Protein AF-A0A5M7PDV9-F1 (afdb_monomer_lite)

pLDDT: mean 73.32, std 13.49, range [37.22, 92.0]

Secondary structure (DSSP, 8-state):
--HHHHHHHHHHHHHHHHS--HHHHHHHHHHHHH-HHHHHHHHHHHHHHHHHHHHHIIIIIHHHHHH-HHHHHHHHHHHHHHHHHHHHHHHT--------SS--SSPPPHHHHHHHHHH-HHHHHHHHHHHHHHSPPGGGG-

Foldseek 3Di:
DPVVLVVVLVVLVVCLVPPDDDLVVLLVVLCVQPNDVQSVQLVVLLVVLLVVLLVCVLVCVVVVCVVDVVVLVVLVVVQVVVRVVVVCCVVPPDPDPPPPPDRPPGGDGSNVSSVCNNSHSSSNVSSSCSCVSNPDDDPRVD

Sequence (142 aa):
MELSLFLSMLGFLWVAAITPGPNNMLLTASGANFGFLRTIPLMIGIMIGMQVMLLMVAFGVGGLILLYPSLHLVLKIAGSLYLLWLAWKIATSSYEKLETDQAPDAPMPFWQGGLLQLINPKAWLMALGAVASFSLAGDAYR

Radius of gyration: 17.83 Å; chains: 1; bounding box: 53×30×45 Å

Structure (mmCIF, N/CA/C/O backbone):
data_AF-A0A5M7PDV9-F1
#
_entry.id   AF-A0A5M7PDV9-F1
#
loop_
_atom_site.group_PDB
_atom_site.id
_atom_site.type_symbol
_atom_site.label_atom_id
_atom_site.label_alt_id
_atom_site.label_comp_id
_atom_site.label_asym_id
_atom_site.label_entity_id
_atom_site.label_seq_id
_atom_site.pdbx_PDB_ins_code
_atom_site.Cartn_x
_atom_site.Cartn_y
_atom_site.Cartn_z
_atom_site.occupancy
_atom_site.B_iso_or_equiv
_atom_site.auth_seq_id
_atom_site.auth_comp_id
_atom_site.auth_asym_id
_atom_site.auth_atom_id
_atom_site.pdbx_PDB_model_num
ATOM 1 N N . MET A 1 1 ? 21.981 13.809 -4.042 1.00 59.72 1 MET A N 1
ATOM 2 C CA . MET A 1 1 ? 20.583 13.818 -4.515 1.00 59.72 1 MET A CA 1
ATOM 3 C C . MET A 1 1 ? 20.168 15.271 -4.639 1.00 59.72 1 MET A C 1
ATOM 5 O O . MET A 1 1 ? 20.184 15.961 -3.628 1.00 59.72 1 MET A O 1
ATOM 9 N N . GLU A 1 2 ? 19.910 15.749 -5.856 1.00 83.75 2 GLU A N 1
ATOM 10 C CA . GLU A 1 2 ? 19.396 17.106 -6.096 1.00 83.75 2 GLU A CA 1
ATOM 11 C C . GLU A 1 2 ? 18.129 17.324 -5.249 1.00 83.75 2 GLU A C 1
ATOM 13 O O . GLU A 1 2 ? 17.239 16.469 -5.241 1.00 83.75 2 GLU A O 1
ATOM 18 N N . LEU A 1 3 ? 18.037 18.432 -4.506 1.00 85.75 3 LEU A N 1
ATOM 19 C CA . LEU A 1 3 ? 16.905 18.730 -3.609 1.00 85.75 3 LEU A CA 1
ATOM 20 C C . LEU A 1 3 ? 15.550 18.656 -4.341 1.00 85.75 3 LEU A C 1
ATOM 22 O O . LEU A 1 3 ? 14.545 18.231 -3.772 1.00 85.75 3 LEU A O 1
ATOM 26 N N . SER A 1 4 ? 15.541 19.008 -5.626 1.00 84.88 4 SER A N 1
ATOM 27 C CA . SER A 1 4 ? 14.389 18.907 -6.524 1.00 84.88 4 SER A CA 1
ATOM 28 C C . SER A 1 4 ? 13.866 17.474 -6.681 1.00 84.88 4 SER A C 1
ATOM 30 O O . SER A 1 4 ? 12.651 17.263 -6.689 1.00 84.88 4 SER A O 1
ATOM 32 N N . LEU A 1 5 ? 14.754 16.480 -6.753 1.00 84.12 5 LEU A N 1
ATOM 33 C CA . LEU A 1 5 ? 14.389 15.071 -6.900 1.00 84.12 5 LEU A CA 1
ATOM 34 C C . LEU A 1 5 ? 13.784 14.525 -5.604 1.00 84.12 5 LEU A C 1
ATOM 36 O O . LEU A 1 5 ? 12.765 13.837 -5.638 1.00 84.12 5 LEU A O 1
ATOM 40 N N . PHE A 1 6 ? 14.350 14.916 -4.459 1.00 85.69 6 PHE A N 1
ATOM 41 C CA . PHE A 1 6 ? 13.794 14.580 -3.149 1.00 85.69 6 PHE A CA 1
ATOM 42 C C . PHE A 1 6 ? 12.384 15.155 -2.959 1.00 85.69 6 PHE A C 1
ATOM 44 O O . PHE A 1 6 ? 11.470 14.424 -2.580 1.00 85.69 6 PHE A O 1
ATOM 51 N N . LEU A 1 7 ? 12.183 16.440 -3.270 1.00 90.94 7 LEU A N 1
ATOM 52 C CA . LEU A 1 7 ? 10.875 17.094 -3.153 1.00 90.94 7 LEU A CA 1
ATOM 53 C C . LEU A 1 7 ? 9.836 16.494 -4.112 1.00 90.94 7 LEU A C 1
ATOM 55 O O . LEU A 1 7 ? 8.687 16.294 -3.721 1.00 90.94 7 LEU A O 1
ATOM 59 N N . SER A 1 8 ? 10.238 16.156 -5.340 1.00 88.38 8 SER A N 1
ATOM 60 C CA . SER A 1 8 ? 9.355 15.515 -6.325 1.00 88.38 8 SER A CA 1
ATOM 61 C C . SER A 1 8 ? 8.921 14.118 -5.872 1.00 88.38 8 SER A C 1
ATOM 63 O O . SER A 1 8 ? 7.741 13.775 -5.954 1.00 88.38 8 SER A O 1
ATOM 65 N N . MET A 1 9 ? 9.856 13.333 -5.330 1.00 88.44 9 MET A N 1
ATOM 66 C CA . MET A 1 9 ? 9.567 12.017 -4.759 1.00 88.44 9 MET A CA 1
ATOM 67 C C . MET A 1 9 ? 8.646 12.126 -3.543 1.00 88.44 9 MET A C 1
ATOM 69 O O . MET A 1 9 ? 7.676 11.377 -3.439 1.00 88.44 9 MET A O 1
ATOM 73 N N . LEU A 1 10 ? 8.904 13.083 -2.647 1.00 90.88 10 LEU A N 1
ATOM 74 C CA . LEU A 1 10 ? 8.054 13.336 -1.487 1.00 90.88 10 LEU A CA 1
ATOM 75 C C . LEU A 1 10 ? 6.622 13.672 -1.920 1.00 90.88 10 LEU A C 1
ATOM 77 O O . LEU A 1 10 ? 5.681 13.070 -1.411 1.00 90.88 10 LEU A O 1
ATOM 81 N N . GLY A 1 11 ? 6.454 14.577 -2.889 1.00 92.00 11 GLY A N 1
ATOM 82 C CA . GLY A 1 11 ? 5.143 14.950 -3.425 1.00 92.00 11 GLY A CA 1
ATOM 83 C C . GLY A 1 11 ? 4.397 13.762 -4.036 1.00 92.00 11 GLY A C 1
ATOM 84 O O . GLY A 1 11 ? 3.225 13.545 -3.724 1.00 92.00 11 GLY A O 1
ATOM 85 N N . PHE A 1 12 ? 5.088 12.946 -4.837 1.00 88.69 12 PHE A N 1
ATOM 86 C CA . PHE A 1 12 ? 4.526 11.715 -5.392 1.00 88.69 12 PHE A CA 1
ATOM 87 C C . PHE A 1 12 ? 4.042 10.765 -4.289 1.00 88.69 12 PHE A C 1
ATOM 89 O O . PHE A 1 12 ? 2.884 10.343 -4.299 1.00 88.69 12 PHE A O 1
ATOM 96 N N . LEU A 1 13 ? 4.904 10.461 -3.313 1.00 88.38 13 LEU A N 1
ATOM 97 C CA . LEU A 1 13 ? 4.574 9.561 -2.208 1.00 88.38 13 LEU A CA 1
ATOM 98 C C . LEU A 1 13 ? 3.404 10.092 -1.375 1.00 88.38 13 LEU A C 1
ATOM 100 O O . LEU A 1 13 ? 2.548 9.313 -0.966 1.00 88.38 13 LEU A O 1
ATOM 104 N N . TRP A 1 14 ? 3.336 11.406 -1.163 1.00 89.75 14 TRP A N 1
ATOM 105 C CA . TRP A 1 14 ? 2.290 12.048 -0.372 1.00 89.75 14 TRP A CA 1
ATOM 106 C C . TRP A 1 14 ? 0.911 11.918 -1.025 1.00 89.75 14 TRP A C 1
ATOM 108 O O . TRP A 1 14 ? -0.035 11.435 -0.399 1.00 89.75 14 TRP A O 1
ATOM 118 N N . VAL A 1 15 ? 0.808 12.259 -2.314 1.00 87.88 15 VAL A N 1
ATOM 119 C CA . VAL A 1 15 ? -0.430 12.089 -3.094 1.00 87.88 15 VAL A CA 1
ATOM 120 C C . VAL A 1 15 ? -0.846 10.620 -3.117 1.00 87.88 15 VAL A C 1
ATOM 122 O O . VAL A 1 15 ? -2.011 10.281 -2.885 1.00 87.88 15 VAL A O 1
ATOM 125 N N . ALA A 1 16 ? 0.114 9.728 -3.348 1.00 83.38 16 ALA A N 1
ATOM 126 C CA . ALA A 1 16 ? -0.150 8.306 -3.458 1.00 83.38 16 ALA A CA 1
ATOM 127 C C . ALA A 1 16 ? -0.615 7.684 -2.121 1.00 83.38 16 ALA A C 1
ATOM 129 O O . ALA A 1 16 ? -1.524 6.844 -2.113 1.00 83.38 16 ALA A O 1
ATOM 130 N N . ALA A 1 17 ? -0.059 8.149 -0.997 1.00 82.88 17 ALA A N 1
ATOM 131 C CA . ALA A 1 17 ? -0.439 7.739 0.353 1.00 82.88 17 ALA A CA 1
ATOM 132 C C . ALA A 1 17 ? -1.841 8.227 0.751 1.00 82.88 17 ALA A C 1
ATOM 134 O O . ALA A 1 17 ? -2.630 7.445 1.281 1.00 82.88 17 ALA A O 1
ATOM 135 N N . ILE A 1 18 ? -2.178 9.489 0.466 1.00 82.94 18 ILE A N 1
ATOM 136 C CA . ILE A 1 18 ? -3.460 10.093 0.875 1.00 82.94 18 ILE A CA 1
ATOM 137 C C . ILE A 1 18 ? -4.633 9.607 0.034 1.00 82.94 18 ILE A C 1
ATOM 139 O O . ILE A 1 18 ? -5.759 9.531 0.527 1.00 82.94 18 ILE A O 1
ATOM 143 N N . THR A 1 19 ? -4.388 9.249 -1.228 1.00 79.56 19 THR A N 1
ATOM 144 C CA . THR A 1 19 ? -5.443 8.760 -2.118 1.00 79.56 19 THR A CA 1
ATOM 145 C C . THR A 1 19 ? -6.206 7.612 -1.433 1.00 79.56 19 THR A C 1
ATOM 147 O O . THR A 1 19 ? -5.572 6.693 -0.909 1.00 79.56 19 THR A O 1
ATOM 150 N N . PRO A 1 20 ? -7.546 7.591 -1.427 1.00 74.19 20 PRO A N 1
ATOM 151 C CA . PRO A 1 20 ? -8.299 6.499 -0.816 1.00 74.19 20 PRO A CA 1
ATOM 152 C C . PRO A 1 20 ? -7.985 5.152 -1.491 1.00 74.19 20 PRO A C 1
ATOM 154 O O . PRO A 1 20 ? -7.569 5.083 -2.650 1.00 74.19 20 PRO A O 1
ATOM 157 N N . GLY A 1 21 ? -8.095 4.057 -0.743 1.00 76.44 21 GLY A N 1
ATOM 158 C CA . GLY A 1 21 ? -7.824 2.710 -1.246 1.00 76.44 21 GLY A CA 1
ATOM 159 C C . GLY A 1 21 ? -8.035 1.637 -0.177 1.00 76.44 21 GLY A C 1
ATOM 160 O O . GLY A 1 21 ? -8.242 1.987 0.987 1.00 76.44 21 GLY A O 1
ATOM 161 N N . PRO A 1 22 ? -7.939 0.344 -0.540 1.00 76.44 22 PRO A N 1
ATOM 162 C CA . PRO A 1 22 ? -8.263 -0.768 0.358 1.00 76.44 22 PRO A CA 1
ATOM 163 C C . PRO A 1 22 ? -7.478 -0.738 1.667 1.00 76.44 22 PRO A C 1
ATOM 165 O O . PRO A 1 22 ? -8.053 -0.916 2.733 1.00 76.44 22 PRO A O 1
ATOM 168 N N . ASN A 1 23 ? -6.179 -0.437 1.595 1.00 84.69 23 ASN A N 1
ATOM 169 C CA . ASN A 1 23 ? -5.305 -0.409 2.769 1.00 84.69 23 ASN A CA 1
ATOM 170 C C . ASN A 1 23 ? -5.633 0.758 3.705 1.00 84.69 23 ASN A C 1
ATOM 172 O O . ASN A 1 23 ? -5.650 0.574 4.917 1.00 84.69 23 ASN A O 1
ATOM 176 N N . ASN A 1 24 ? -5.974 1.927 3.154 1.00 85.12 24 ASN A N 1
ATOM 177 C CA . ASN A 1 24 ? -6.388 3.082 3.952 1.00 85.12 24 ASN A CA 1
ATOM 178 C C . ASN A 1 24 ? -7.736 2.812 4.633 1.00 85.12 24 ASN A C 1
ATOM 180 O O . ASN A 1 24 ? -7.859 3.027 5.831 1.00 85.12 24 ASN A O 1
ATOM 184 N N . MET A 1 25 ? -8.710 2.251 3.906 1.00 82.00 25 MET A N 1
ATOM 185 C CA . MET A 1 25 ? -10.013 1.864 4.466 1.00 82.00 25 MET A CA 1
ATOM 186 C C . MET A 1 25 ? -9.876 0.806 5.565 1.00 82.00 25 MET A C 1
ATOM 188 O O . MET A 1 25 ? -10.517 0.917 6.607 1.00 82.00 25 MET A O 1
ATOM 192 N N . LEU A 1 26 ? -9.014 -0.193 5.360 1.00 81.19 26 LEU A N 1
ATOM 193 C CA . LEU A 1 26 ? -8.766 -1.241 6.343 1.00 81.19 26 LEU A CA 1
ATOM 194 C C . LEU A 1 26 ? -8.091 -0.694 7.607 1.00 81.19 26 LEU A C 1
ATOM 196 O O . LEU A 1 26 ? -8.493 -1.050 8.711 1.00 81.19 26 LEU A O 1
ATOM 200 N N . LEU A 1 27 ? -7.100 0.192 7.466 1.00 83.75 27 LEU A N 1
ATOM 201 C CA . LEU A 1 27 ? -6.460 0.855 8.603 1.00 83.75 27 LEU A CA 1
ATOM 202 C C . LEU A 1 27 ? -7.442 1.759 9.356 1.00 83.75 27 LEU A C 1
ATOM 204 O O . LEU A 1 27 ? -7.435 1.759 10.584 1.00 83.75 27 LEU A O 1
ATOM 208 N N . THR A 1 28 ? -8.323 2.475 8.651 1.00 81.50 28 THR A N 1
ATOM 209 C CA . THR A 1 28 ? -9.392 3.269 9.274 1.00 81.50 28 THR A CA 1
ATOM 210 C C . THR A 1 28 ? -10.369 2.379 10.040 1.00 81.50 28 THR A C 1
ATOM 212 O O . THR A 1 28 ? -10.664 2.664 11.198 1.00 81.50 28 THR A O 1
ATOM 215 N N . ALA A 1 29 ? -10.824 1.274 9.443 1.00 77.19 29 ALA A N 1
ATOM 216 C CA . ALA A 1 29 ? -11.724 0.330 10.099 1.00 77.19 29 ALA A CA 1
ATOM 217 C C . ALA A 1 29 ? -11.061 -0.340 11.314 1.00 77.19 29 ALA A C 1
ATOM 219 O O . ALA A 1 29 ? -11.658 -0.401 12.385 1.00 77.19 29 ALA A O 1
ATOM 220 N N . SER A 1 30 ? -9.813 -0.793 11.183 1.00 77.69 30 SER A N 1
ATOM 221 C CA . SER A 1 30 ? -9.052 -1.384 12.288 1.00 77.69 30 SER A CA 1
ATOM 222 C C . SER A 1 30 ? -8.809 -0.371 13.410 1.00 77.69 30 SER A C 1
ATOM 224 O O . SER A 1 30 ? -8.992 -0.691 14.582 1.00 77.69 30 SER A O 1
ATOM 226 N N . GLY A 1 31 ? -8.460 0.871 13.066 1.00 82.44 31 GLY A N 1
ATOM 227 C CA . GLY A 1 31 ? -8.252 1.947 14.032 1.00 82.44 31 GLY A CA 1
ATOM 228 C C . GLY A 1 31 ? -9.526 2.317 14.789 1.00 82.44 31 GLY A C 1
ATOM 229 O O . GLY A 1 31 ? -9.469 2.510 16.000 1.00 82.44 31 GLY A O 1
ATOM 230 N N . ALA A 1 32 ? -10.670 2.354 14.101 1.00 78.12 32 ALA A N 1
ATOM 231 C CA . ALA A 1 32 ? -11.968 2.646 14.705 1.00 78.12 32 ALA A CA 1
ATOM 232 C C . ALA A 1 32 ? -12.472 1.515 15.620 1.00 78.12 32 ALA A C 1
ATOM 234 O O . ALA A 1 32 ? -13.049 1.801 16.664 1.00 78.12 32 ALA A O 1
ATOM 235 N N . ASN A 1 33 ? -12.238 0.247 15.256 1.00 74.75 33 ASN A N 1
ATOM 236 C CA . ASN A 1 33 ? -12.736 -0.910 16.012 1.00 74.75 33 ASN A CA 1
ATOM 237 C C . ASN A 1 33 ? -11.794 -1.373 17.137 1.00 74.75 33 ASN A C 1
ATOM 239 O O . ASN A 1 33 ? -12.256 -1.824 18.180 1.00 74.75 33 ASN A O 1
ATOM 243 N N . PHE A 1 34 ? -10.474 -1.275 16.945 1.00 78.38 34 PHE A N 1
ATOM 244 C CA . PHE A 1 34 ? -9.475 -1.851 17.859 1.00 78.38 34 PHE A CA 1
ATOM 245 C C . PHE A 1 34 ? -8.511 -0.820 18.460 1.00 78.38 34 PHE A C 1
ATOM 247 O O . PHE A 1 34 ? -7.722 -1.160 19.345 1.00 78.38 34 PHE A O 1
ATOM 254 N N . GLY A 1 35 ? -8.554 0.432 18.001 1.00 83.38 35 GLY A N 1
ATOM 255 C CA . GLY A 1 35 ? -7.628 1.485 18.403 1.00 83.38 35 GLY A CA 1
ATOM 256 C C . GLY A 1 35 ? -6.301 1.468 17.635 1.00 83.38 35 GLY A C 1
ATOM 257 O O . GLY A 1 35 ? -5.955 0.533 16.906 1.00 83.38 35 GLY A O 1
ATOM 258 N N . PHE A 1 36 ? -5.526 2.540 17.814 1.00 84.69 36 PHE A N 1
ATOM 259 C CA . PHE A 1 36 ? -4.281 2.765 17.076 1.00 84.69 36 PHE A CA 1
ATOM 260 C C . PHE A 1 36 ? -3.223 1.685 17.346 1.00 84.69 36 PHE A C 1
ATOM 262 O O . PHE A 1 36 ? -2.702 1.085 16.409 1.00 84.69 36 PHE A O 1
ATOM 269 N N . LEU A 1 37 ? -2.956 1.374 18.622 1.00 86.94 37 LEU A N 1
ATOM 270 C CA . LEU A 1 37 ? -1.898 0.432 19.015 1.00 86.94 37 LEU A CA 1
ATOM 271 C C . LEU A 1 37 ? -2.126 -0.979 18.458 1.00 86.94 37 LEU A C 1
ATOM 273 O O . LEU A 1 37 ? -1.189 -1.623 17.992 1.00 86.94 37 LEU A O 1
ATOM 277 N N . ARG A 1 38 ? -3.379 -1.444 18.444 1.00 81.69 38 ARG A N 1
ATOM 278 C CA . ARG A 1 38 ? -3.751 -2.763 17.907 1.00 81.69 38 ARG A CA 1
ATOM 279 C C . ARG A 1 38 ? -3.741 -2.818 16.377 1.00 81.69 38 ARG A C 1
ATOM 281 O O . ARG A 1 38 ? -3.721 -3.905 15.814 1.00 81.69 38 ARG A O 1
ATOM 288 N N . THR A 1 39 ? -3.694 -1.664 15.714 1.00 85.75 39 THR A N 1
ATOM 289 C CA . THR A 1 39 ? -3.604 -1.539 14.251 1.00 85.75 39 THR A CA 1
ATOM 290 C C . THR A 1 39 ? -2.149 -1.510 13.755 1.00 85.75 39 THR A C 1
ATOM 292 O O . THR A 1 39 ? -1.895 -1.739 12.572 1.00 85.75 39 THR A O 1
ATOM 295 N N . ILE A 1 40 ? -1.167 -1.296 14.641 1.00 89.31 40 ILE A N 1
ATOM 296 C CA . ILE A 1 40 ? 0.264 -1.261 14.286 1.00 89.31 40 ILE A CA 1
ATOM 297 C C . ILE A 1 40 ? 0.733 -2.542 13.570 1.00 89.31 40 ILE A C 1
ATOM 299 O O . ILE A 1 40 ? 1.376 -2.411 12.529 1.00 89.31 40 ILE A O 1
ATOM 303 N N . PRO A 1 41 ? 0.414 -3.770 14.033 1.00 87.31 41 PRO A N 1
ATOM 304 C CA . PRO A 1 41 ? 0.849 -4.983 13.340 1.00 87.31 41 PRO A CA 1
ATOM 305 C C . PRO A 1 41 ? 0.344 -5.039 11.895 1.00 87.31 41 PRO A C 1
ATOM 307 O O . PRO A 1 41 ? 1.110 -5.333 10.980 1.00 87.31 41 PRO A O 1
ATOM 310 N N . LEU A 1 42 ? -0.924 -4.686 11.670 1.00 86.50 42 LEU A N 1
ATOM 311 C CA . LEU A 1 42 ? -1.504 -4.596 10.332 1.00 86.50 42 LEU A CA 1
ATOM 312 C C . LEU A 1 42 ? -0.750 -3.579 9.458 1.00 86.50 42 LEU A C 1
ATOM 314 O O . LEU A 1 42 ? -0.417 -3.877 8.310 1.00 86.50 42 LEU A O 1
ATOM 318 N N . MET A 1 43 ? -0.444 -2.404 10.012 1.00 89.12 43 MET A N 1
ATOM 319 C CA . MET A 1 43 ? 0.314 -1.351 9.332 1.00 89.12 43 MET A CA 1
ATOM 320 C C . MET A 1 43 ? 1.714 -1.825 8.927 1.00 89.12 43 MET A C 1
ATOM 322 O O . MET A 1 43 ? 2.115 -1.632 7.782 1.00 89.12 43 MET A O 1
ATOM 326 N N . ILE A 1 44 ? 2.425 -2.515 9.823 1.00 90.81 44 ILE A N 1
ATOM 327 C CA . ILE A 1 44 ? 3.739 -3.109 9.537 1.00 90.81 44 ILE A CA 1
ATOM 328 C C . ILE A 1 44 ? 3.631 -4.117 8.389 1.00 90.81 44 ILE A C 1
ATOM 330 O O . ILE A 1 44 ? 4.452 -4.103 7.475 1.00 90.81 44 ILE A O 1
ATOM 334 N N . GLY A 1 45 ? 2.592 -4.952 8.392 1.00 87.25 45 GLY A N 1
ATOM 335 C CA . GLY A 1 45 ? 2.309 -5.886 7.305 1.00 87.25 45 GLY A CA 1
ATOM 336 C C . GLY A 1 45 ? 2.185 -5.212 5.940 1.00 87.25 45 GLY A C 1
ATOM 337 O O . GLY A 1 45 ? 2.830 -5.623 4.975 1.00 87.25 45 GLY A O 1
ATOM 338 N N . ILE A 1 46 ? 1.399 -4.136 5.878 1.00 89.81 46 ILE A N 1
ATOM 339 C CA . ILE A 1 46 ? 1.214 -3.308 4.677 1.00 89.81 46 ILE A CA 1
ATOM 340 C C . ILE A 1 46 ? 2.552 -2.691 4.233 1.00 89.81 46 ILE A C 1
ATOM 342 O O . ILE A 1 46 ? 2.888 -2.731 3.049 1.00 89.81 46 ILE A O 1
ATOM 346 N N . MET A 1 47 ? 3.349 -2.166 5.170 1.00 90.56 47 MET A N 1
ATOM 347 C CA . MET A 1 47 ? 4.664 -1.584 4.873 1.00 90.56 47 MET A CA 1
ATOM 348 C C . MET A 1 47 ? 5.639 -2.621 4.304 1.00 90.56 47 MET A C 1
ATOM 350 O O . MET A 1 47 ? 6.287 -2.352 3.293 1.00 90.56 47 MET A O 1
ATOM 354 N N . ILE A 1 48 ? 5.714 -3.814 4.902 1.00 91.00 48 ILE A N 1
ATOM 355 C CA . ILE A 1 48 ? 6.554 -4.914 4.407 1.00 91.00 48 ILE A CA 1
ATOM 356 C C . ILE A 1 48 ? 6.101 -5.333 3.007 1.00 91.00 48 ILE A C 1
ATOM 358 O O . ILE A 1 48 ? 6.932 -5.445 2.109 1.00 91.00 48 ILE A O 1
ATOM 362 N N . GLY A 1 49 ? 4.792 -5.499 2.787 1.00 88.38 49 GLY A N 1
ATOM 363 C CA . GLY A 1 49 ? 4.250 -5.826 1.468 1.00 88.38 49 GLY A CA 1
ATOM 364 C C . GLY A 1 49 ? 4.656 -4.804 0.400 1.00 88.38 49 GLY A C 1
ATOM 365 O O . GLY A 1 49 ? 5.058 -5.189 -0.694 1.00 88.38 49 GLY A O 1
ATOM 366 N N . MET A 1 50 ? 4.634 -3.506 0.729 1.00 89.50 50 MET A N 1
ATOM 367 C CA . MET A 1 50 ? 5.051 -2.443 -0.190 1.00 89.50 50 MET A CA 1
ATOM 368 C C . MET A 1 50 ? 6.546 -2.532 -0.514 1.00 89.50 50 MET A C 1
ATOM 370 O O . MET A 1 50 ? 6.922 -2.400 -1.675 1.00 89.50 50 MET A O 1
ATOM 374 N N . GLN A 1 51 ? 7.398 -2.791 0.482 1.00 89.62 51 GLN A N 1
ATOM 375 C CA . GLN A 1 51 ? 8.835 -2.968 0.249 1.00 89.62 51 GLN A CA 1
ATOM 376 C C . GLN A 1 51 ? 9.117 -4.171 -0.651 1.00 89.62 51 GLN A C 1
ATOM 378 O O . GLN A 1 51 ? 9.897 -4.064 -1.593 1.00 89.62 51 GLN A O 1
ATOM 383 N N . VAL A 1 52 ? 8.424 -5.292 -0.432 1.00 88.56 52 VAL A N 1
ATOM 384 C CA . VAL A 1 52 ? 8.533 -6.471 -1.302 1.00 88.56 52 VAL A CA 1
ATOM 385 C C . VAL A 1 52 ? 8.102 -6.135 -2.734 1.00 88.56 52 VAL A C 1
ATOM 387 O O . VAL A 1 52 ? 8.795 -6.512 -3.673 1.00 88.56 52 VAL A O 1
ATOM 390 N N . MET A 1 53 ? 7.020 -5.372 -2.928 1.00 86.88 53 MET A N 1
ATOM 391 C CA . MET A 1 53 ? 6.603 -4.915 -4.264 1.00 86.88 53 MET A CA 1
ATOM 392 C C . MET A 1 53 ? 7.638 -4.020 -4.935 1.00 86.88 53 MET A C 1
ATOM 394 O O . MET A 1 53 ? 7.948 -4.233 -6.103 1.00 86.88 53 MET A O 1
ATOM 398 N N . LEU A 1 54 ? 8.181 -3.038 -4.213 1.00 85.38 54 LEU A N 1
ATOM 399 C CA . LEU A 1 54 ? 9.210 -2.147 -4.743 1.00 85.38 54 LEU A CA 1
ATOM 400 C C . LEU A 1 54 ? 10.458 -2.928 -5.153 1.00 85.38 54 LEU A C 1
ATOM 402 O O . LEU A 1 54 ? 10.972 -2.696 -6.242 1.00 85.38 54 LEU A O 1
ATOM 406 N N . LEU A 1 55 ? 10.892 -3.897 -4.340 1.00 84.62 55 LEU A N 1
ATOM 407 C CA . LEU A 1 55 ? 12.001 -4.786 -4.682 1.00 84.62 55 LEU A CA 1
ATOM 408 C C . LEU A 1 55 ? 11.682 -5.628 -5.919 1.00 84.62 55 LEU A C 1
ATOM 410 O O . LEU A 1 55 ? 12.486 -5.661 -6.843 1.00 84.62 55 LEU A O 1
ATOM 414 N N . MET A 1 56 ? 10.504 -6.257 -5.991 1.00 83.19 56 MET A N 1
ATOM 415 C CA . MET A 1 56 ? 10.093 -7.019 -7.177 1.00 83.19 56 MET A CA 1
ATOM 416 C C . MET A 1 56 ? 10.136 -6.151 -8.440 1.00 83.19 56 MET A C 1
ATOM 418 O O . MET A 1 56 ? 10.710 -6.547 -9.453 1.00 83.19 56 MET A O 1
ATOM 422 N N . VAL A 1 57 ? 9.563 -4.947 -8.380 1.00 79.81 57 VAL A N 1
ATOM 423 C CA . VAL A 1 57 ? 9.547 -4.016 -9.511 1.00 79.81 57 VAL A CA 1
ATOM 424 C C . VAL A 1 57 ? 10.965 -3.571 -9.884 1.00 79.81 57 VAL A C 1
ATOM 426 O O . VAL A 1 57 ? 11.298 -3.594 -11.068 1.00 79.81 57 VAL A O 1
ATOM 429 N N . ALA A 1 58 ? 11.802 -3.233 -8.899 1.00 74.69 58 ALA A N 1
ATOM 430 C CA . ALA A 1 58 ? 13.189 -2.815 -9.100 1.00 74.69 58 ALA A CA 1
ATOM 431 C C . ALA A 1 58 ? 14.068 -3.927 -9.698 1.00 74.69 58 ALA A C 1
ATOM 433 O O . ALA A 1 58 ? 14.877 -3.654 -10.578 1.00 74.69 58 ALA A O 1
ATOM 434 N N . PHE A 1 59 ? 13.863 -5.187 -9.301 1.00 75.75 59 PHE A N 1
ATOM 435 C CA . PHE A 1 59 ? 14.545 -6.355 -9.877 1.00 75.75 59 PHE A CA 1
ATOM 436 C C . PHE A 1 59 ? 13.976 -6.799 -11.237 1.00 75.75 59 PHE A C 1
ATOM 438 O O . PHE A 1 59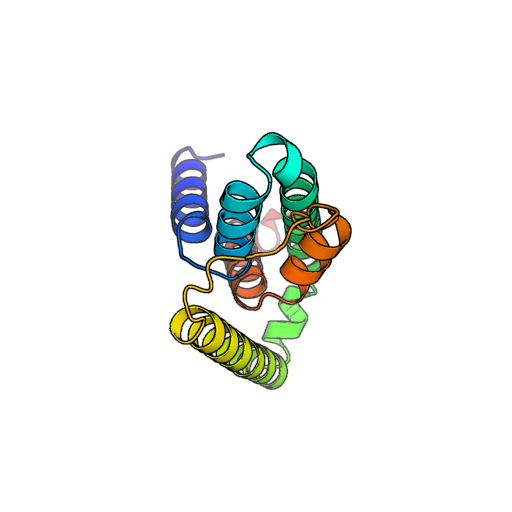 ? 14.323 -7.865 -11.740 1.00 75.75 59 PHE A O 1
ATOM 445 N N . GLY A 1 60 ? 13.115 -5.992 -11.863 1.00 70.25 60 GLY A N 1
ATOM 446 C CA . GLY A 1 60 ? 12.679 -6.206 -13.243 1.00 70.25 60 GLY A CA 1
ATOM 447 C C . GLY A 1 60 ? 11.364 -6.968 -13.403 1.00 70.25 60 GLY A C 1
ATOM 448 O O . GLY A 1 60 ? 10.910 -7.136 -14.534 1.00 70.25 60 GLY A O 1
ATOM 449 N N . VAL A 1 61 ? 10.669 -7.340 -12.317 1.00 64.31 61 VAL A N 1
ATOM 450 C CA . VAL A 1 61 ? 9.293 -7.879 -12.412 1.00 64.31 61 VAL A CA 1
ATOM 451 C C . VAL A 1 61 ? 8.347 -6.829 -13.009 1.00 64.31 61 VAL A C 1
ATOM 453 O O . VAL A 1 61 ? 7.414 -7.172 -13.732 1.00 64.31 61 VAL A O 1
ATOM 456 N N . GLY A 1 62 ? 8.634 -5.535 -12.812 1.00 58.81 62 GLY A N 1
ATOM 457 C CA . GLY A 1 62 ? 7.910 -4.455 -13.486 1.00 58.81 62 GLY A CA 1
ATOM 458 C C . GLY A 1 62 ? 8.074 -4.463 -15.011 1.00 58.81 62 GLY A C 1
ATOM 459 O O . GLY A 1 62 ? 7.143 -4.104 -15.731 1.00 58.81 62 GLY A O 1
ATOM 460 N N . GLY A 1 63 ? 9.210 -4.959 -15.513 1.00 59.56 63 GLY A N 1
ATOM 461 C CA . GLY A 1 63 ? 9.461 -5.144 -16.942 1.00 59.56 63 GLY A CA 1
ATOM 462 C C . GLY A 1 63 ? 8.541 -6.188 -17.577 1.00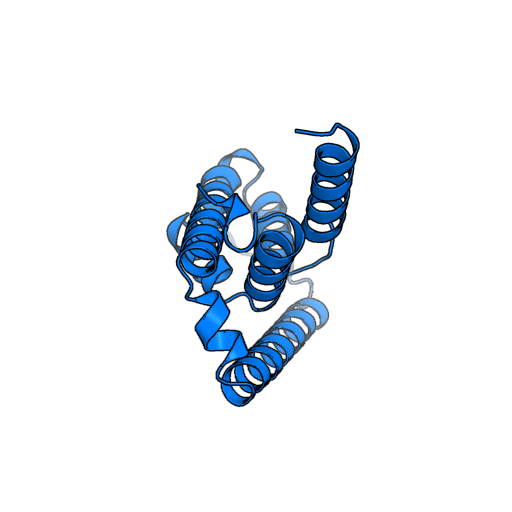 59.56 63 GLY A C 1
ATOM 463 O O . GLY A 1 63 ? 8.097 -5.989 -18.702 1.00 59.56 63 GLY A O 1
ATOM 464 N N . LEU A 1 64 ? 8.162 -7.247 -16.848 1.00 59.88 64 LEU A N 1
ATOM 465 C CA . LEU A 1 64 ? 7.204 -8.256 -17.330 1.00 59.88 64 LEU A CA 1
ATOM 466 C C . LEU A 1 64 ? 5.790 -7.682 -17.501 1.00 59.88 64 LEU A C 1
ATOM 468 O O . LEU A 1 64 ? 5.088 -8.045 -18.440 1.00 59.88 64 LEU A O 1
ATOM 472 N N . ILE A 1 65 ? 5.383 -6.751 -16.633 1.00 55.69 65 ILE A N 1
ATOM 473 C CA . ILE A 1 65 ? 4.080 -6.070 -16.732 1.00 55.69 65 ILE A CA 1
ATOM 474 C C . ILE A 1 65 ? 4.036 -5.153 -17.968 1.00 55.69 65 ILE A C 1
ATOM 476 O O . ILE A 1 65 ? 2.991 -5.036 -18.606 1.00 55.69 65 ILE A O 1
ATOM 480 N N . LEU A 1 66 ? 5.171 -4.548 -18.342 1.00 55.16 66 LEU A N 1
ATOM 481 C CA . LEU A 1 66 ? 5.310 -3.773 -19.581 1.00 55.16 66 LEU A CA 1
ATOM 482 C C . LEU A 1 66 ? 5.410 -4.668 -20.829 1.00 55.16 66 LEU A C 1
ATOM 484 O O . LEU A 1 66 ? 4.918 -4.284 -21.888 1.00 55.16 66 LEU A O 1
ATOM 488 N N . LEU A 1 67 ? 6.005 -5.860 -20.703 1.00 60.12 67 LEU A N 1
ATOM 489 C CA . LEU A 1 67 ? 6.149 -6.826 -21.798 1.00 60.12 67 LEU A CA 1
ATOM 490 C C . LEU A 1 67 ? 4.817 -7.485 -22.191 1.00 60.12 67 LEU A C 1
ATOM 492 O O . LEU A 1 67 ? 4.632 -7.851 -23.350 1.00 60.12 67 LEU A O 1
ATOM 496 N N . TYR A 1 68 ? 3.887 -7.625 -21.238 1.00 65.00 68 TYR A N 1
ATOM 497 C CA . TYR A 1 68 ? 2.575 -8.243 -21.443 1.00 65.00 68 TYR A CA 1
ATOM 498 C C . TYR A 1 68 ? 1.433 -7.251 -21.151 1.00 65.00 68 TYR A C 1
ATOM 500 O O . TYR A 1 68 ? 0.854 -7.268 -20.060 1.00 65.00 68 TYR A O 1
ATOM 508 N N . PRO A 1 69 ? 1.030 -6.424 -22.137 1.00 63.69 69 PRO A N 1
ATOM 509 C CA . PRO A 1 69 ? -0.081 -5.474 -22.002 1.00 63.69 69 PRO A CA 1
ATOM 510 C C . PRO A 1 69 ? -1.400 -6.122 -21.555 1.00 63.69 69 PRO A C 1
ATOM 512 O O . PRO A 1 69 ? -2.206 -5.496 -20.866 1.00 63.69 69 PRO A O 1
ATOM 515 N N . SER A 1 70 ? -1.611 -7.392 -21.911 1.00 69.50 70 SER A N 1
ATOM 516 C CA . SER A 1 70 ? -2.755 -8.197 -21.478 1.00 69.50 70 SER A CA 1
ATOM 517 C C . SER A 1 70 ? -2.758 -8.446 -19.968 1.00 69.50 70 SER A C 1
ATOM 519 O O . SER A 1 70 ? -3.809 -8.338 -19.344 1.00 69.50 70 SER A O 1
ATOM 521 N N . LEU A 1 71 ? -1.598 -8.708 -19.358 1.00 62.84 71 LEU A N 1
ATOM 522 C CA . LEU A 1 71 ? -1.473 -8.902 -17.912 1.00 62.84 71 LEU A CA 1
ATOM 523 C C . LEU A 1 71 ? -1.780 -7.602 -17.160 1.00 62.84 71 LEU A C 1
ATOM 525 O O . LEU A 1 71 ? -2.516 -7.617 -16.174 1.00 62.84 71 LEU A O 1
ATOM 529 N N . HIS A 1 72 ? -1.283 -6.469 -17.665 1.00 61.41 72 HIS A N 1
ATOM 530 C CA . HIS A 1 72 ? -1.609 -5.151 -17.122 1.00 61.41 72 HIS A CA 1
ATOM 531 C C . HIS A 1 72 ? -3.114 -4.854 -17.222 1.00 61.41 72 HIS A C 1
ATOM 533 O O . HIS A 1 72 ? -3.711 -4.394 -16.250 1.00 61.41 72 HIS A O 1
ATOM 539 N N . LEU A 1 73 ? -3.751 -5.169 -18.356 1.00 69.44 73 LEU A N 1
ATOM 540 C CA . LEU A 1 73 ? -5.194 -4.998 -18.537 1.00 69.44 73 LEU A CA 1
ATOM 541 C C . LEU A 1 73 ? -6.000 -5.881 -17.571 1.00 69.44 73 LEU A C 1
ATOM 543 O O . LEU A 1 73 ? -6.928 -5.388 -16.935 1.00 69.44 73 LEU A O 1
ATOM 547 N N . VAL A 1 74 ? -5.630 -7.155 -17.419 1.00 68.81 74 VAL A N 1
ATOM 548 C CA . VAL A 1 74 ? -6.295 -8.090 -16.497 1.00 68.81 74 VAL A CA 1
ATOM 549 C C . VAL A 1 74 ? -6.160 -7.620 -15.052 1.00 68.81 74 VAL A C 1
ATOM 551 O O . VAL A 1 74 ? -7.164 -7.556 -14.347 1.00 68.81 74 VAL A O 1
ATOM 554 N N . LEU A 1 75 ? -4.958 -7.222 -14.620 1.00 59.00 75 LEU A N 1
ATOM 555 C CA . LEU A 1 75 ? -4.729 -6.665 -13.283 1.00 59.00 75 LEU A CA 1
ATOM 556 C C . LEU A 1 75 ? -5.546 -5.393 -13.050 1.00 59.00 75 LEU A C 1
ATOM 558 O O . LEU A 1 75 ? -6.124 -5.215 -11.979 1.00 59.00 75 LEU A O 1
ATOM 562 N N . LYS A 1 76 ? -5.633 -4.524 -14.061 1.00 60.84 76 LYS A N 1
ATOM 563 C CA . LYS A 1 76 ? -6.422 -3.293 -13.998 1.00 60.84 76 LYS A CA 1
ATOM 564 C C . LYS A 1 76 ? -7.915 -3.599 -13.871 1.00 60.84 76 LYS A C 1
ATOM 566 O O . LYS A 1 76 ? -8.557 -3.044 -12.990 1.00 60.84 76 LYS A O 1
ATOM 571 N N . ILE A 1 77 ? -8.454 -4.511 -14.682 1.00 69.69 77 ILE A N 1
ATOM 572 C CA . ILE A 1 77 ? -9.870 -4.908 -14.640 1.00 69.69 77 ILE A CA 1
ATOM 573 C C . ILE A 1 77 ? -10.201 -5.610 -13.320 1.00 69.69 77 ILE A C 1
ATOM 575 O O . ILE A 1 77 ? -11.123 -5.186 -12.627 1.00 69.69 77 ILE A O 1
ATOM 579 N N . ALA A 1 78 ? -9.446 -6.644 -12.943 1.00 61.59 78 ALA A N 1
ATOM 580 C CA . ALA A 1 78 ? -9.667 -7.394 -11.706 1.00 61.59 78 ALA A CA 1
ATOM 581 C C . ALA A 1 78 ? -9.554 -6.481 -10.481 1.00 61.59 78 ALA A C 1
ATOM 583 O O . ALA A 1 78 ? -10.396 -6.510 -9.584 1.00 61.59 78 ALA A O 1
ATOM 584 N N . GLY A 1 79 ? -8.552 -5.606 -10.495 1.00 55.56 79 GLY A N 1
ATOM 585 C CA . GLY A 1 79 ? -8.349 -4.593 -9.485 1.00 55.56 79 GLY A CA 1
ATOM 586 C C . GLY A 1 79 ? -9.502 -3.597 -9.373 1.00 55.56 79 GLY A C 1
ATOM 587 O O . GLY A 1 79 ? -10.010 -3.362 -8.280 1.00 55.56 79 GLY A O 1
ATOM 588 N N . SER A 1 80 ? -9.946 -3.029 -10.495 1.00 61.50 80 SER A N 1
ATOM 589 C CA . SER A 1 80 ? -11.082 -2.105 -10.535 1.00 61.50 80 SER A CA 1
ATOM 590 C C . SER A 1 80 ? -12.383 -2.768 -10.084 1.00 61.50 80 SER A C 1
ATOM 592 O O . SER A 1 80 ? -13.112 -2.170 -9.298 1.00 61.50 80 SER A O 1
ATOM 594 N N . LEU A 1 81 ? -12.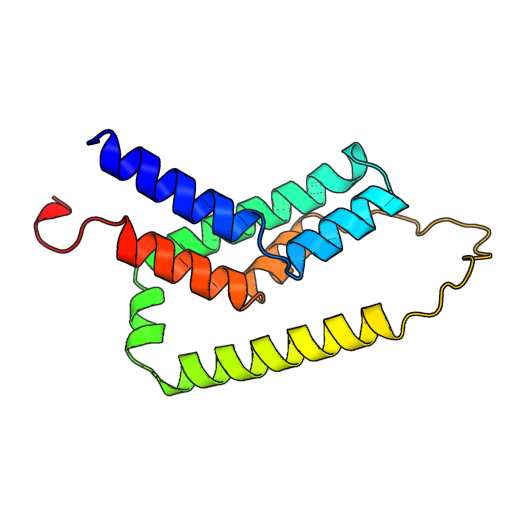659 -4.002 -10.516 1.00 71.25 81 LEU A N 1
ATOM 595 C CA . LEU A 1 81 ? -13.833 -4.764 -10.078 1.00 71.25 81 LEU A CA 1
ATOM 596 C C . LEU A 1 81 ? -13.800 -5.034 -8.574 1.00 71.25 81 LEU A C 1
ATOM 598 O O . LEU A 1 81 ? -14.811 -4.849 -7.903 1.00 71.25 81 LEU A O 1
ATOM 602 N N . TYR A 1 82 ? -12.639 -5.404 -8.030 1.00 60.28 82 TYR A N 1
ATOM 603 C CA . TYR A 1 82 ? -12.473 -5.596 -6.592 1.00 60.28 82 TYR A CA 1
ATOM 604 C C . TYR A 1 82 ? -12.714 -4.300 -5.808 1.00 60.2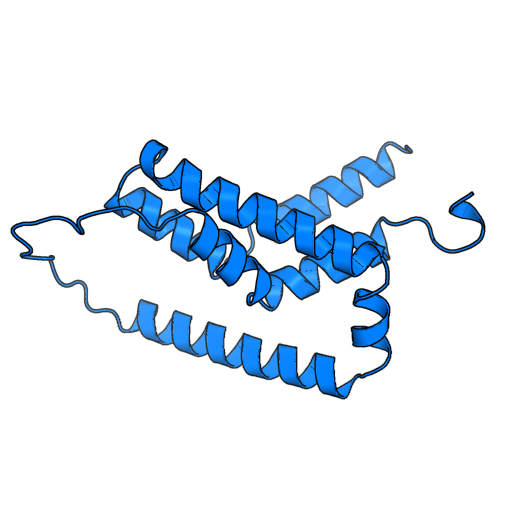8 82 TYR A C 1
ATOM 606 O O . TYR A 1 82 ? -13.416 -4.315 -4.800 1.00 60.28 82 TYR A O 1
ATOM 614 N N . LEU A 1 83 ? -12.186 -3.165 -6.284 1.00 54.12 83 LEU A N 1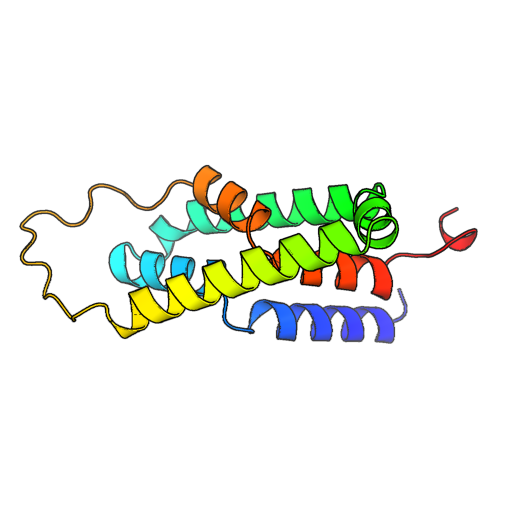
ATOM 615 C CA . LEU A 1 83 ? -12.420 -1.859 -5.662 1.00 54.12 83 LEU A CA 1
ATOM 616 C C . LEU A 1 83 ? -13.891 -1.444 -5.720 1.00 54.12 83 LEU A C 1
ATOM 618 O O . LEU A 1 83 ? -14.409 -0.953 -4.722 1.00 54.12 83 LEU A O 1
ATOM 622 N N . LEU A 1 84 ? -14.565 -1.657 -6.852 1.00 69.62 84 LEU A N 1
ATOM 623 C CA . LEU A 1 84 ? -15.997 -1.386 -6.998 1.00 69.62 84 LEU A CA 1
ATOM 624 C C . LEU A 1 84 ? -16.829 -2.284 -6.083 1.00 69.62 84 LEU A C 1
ATOM 626 O O . LEU A 1 84 ? -17.747 -1.798 -5.431 1.00 69.62 84 LEU A O 1
ATOM 630 N N . TRP A 1 85 ? -16.481 -3.567 -5.983 1.00 71.44 85 TRP A N 1
ATOM 631 C CA . TRP A 1 85 ? -17.122 -4.499 -5.062 1.00 71.44 85 TRP A CA 1
ATOM 632 C C . TRP A 1 85 ? -16.919 -4.087 -3.600 1.00 71.44 85 TRP A C 1
ATOM 634 O O . TRP A 1 85 ? -17.873 -4.086 -2.826 1.00 71.44 85 TRP A O 1
ATOM 644 N N . LEU A 1 86 ? -15.703 -3.686 -3.220 1.00 56.56 86 LEU A N 1
ATOM 645 C CA . LEU A 1 86 ? -15.403 -3.224 -1.867 1.00 56.56 86 LEU A CA 1
ATOM 646 C C . LEU A 1 86 ? -16.142 -1.917 -1.549 1.00 56.56 86 LEU A C 1
ATOM 648 O O . LEU A 1 86 ? -16.730 -1.793 -0.478 1.00 56.56 86 LEU A O 1
ATOM 652 N N . ALA A 1 87 ? -16.156 -0.967 -2.488 1.00 59.84 87 ALA A N 1
ATOM 653 C CA . ALA A 1 87 ? -16.895 0.284 -2.366 1.00 59.84 87 ALA A CA 1
ATOM 654 C C . ALA A 1 87 ? -18.402 0.034 -2.240 1.00 59.84 87 ALA A C 1
ATOM 656 O O . ALA A 1 87 ? -19.026 0.621 -1.366 1.00 59.84 87 ALA A O 1
ATOM 657 N N . TRP A 1 88 ? -18.966 -0.872 -3.048 1.00 69.50 88 TRP A N 1
ATOM 658 C CA . TRP A 1 88 ? -20.359 -1.304 -2.928 1.00 69.50 88 TRP A CA 1
ATOM 659 C C . TRP A 1 88 ? -20.621 -1.892 -1.546 1.00 69.50 88 TRP A C 1
ATOM 661 O O . TRP A 1 88 ? -21.516 -1.428 -0.859 1.00 69.50 88 TRP A O 1
ATOM 671 N N . LYS A 1 89 ? -19.783 -2.827 -1.087 1.00 61.19 89 LYS A N 1
ATOM 672 C CA . LYS A 1 89 ? -19.923 -3.470 0.224 1.00 61.19 89 LYS A CA 1
ATOM 673 C C . LYS A 1 89 ? -19.888 -2.471 1.387 1.00 61.19 89 LYS A C 1
ATOM 675 O O . LYS A 1 89 ? -20.633 -2.656 2.340 1.00 61.19 89 LYS A O 1
ATOM 680 N N . ILE A 1 90 ? -19.048 -1.436 1.309 1.00 58.75 90 ILE A N 1
ATOM 681 C CA . ILE A 1 90 ? -18.980 -0.348 2.303 1.00 58.75 90 ILE A CA 1
ATOM 682 C C . ILE A 1 90 ? -20.183 0.598 2.168 1.00 58.75 90 ILE A C 1
ATOM 684 O O . ILE A 1 90 ? -20.750 1.021 3.166 1.00 58.75 90 ILE A O 1
ATOM 688 N N . ALA A 1 91 ? -20.600 0.937 0.949 1.00 69.38 91 ALA A N 1
ATOM 689 C CA . ALA A 1 91 ? -21.736 1.828 0.720 1.00 69.38 91 ALA A CA 1
ATOM 690 C C . ALA A 1 91 ? -23.074 1.186 1.119 1.00 69.38 91 ALA A C 1
ATOM 692 O O . ALA A 1 91 ? -23.974 1.876 1.588 1.00 69.38 91 ALA A O 1
ATOM 693 N N . THR A 1 92 ? -23.203 -0.131 0.946 1.00 74.50 92 THR A N 1
ATOM 694 C CA . THR A 1 92 ? -24.389 -0.910 1.316 1.00 74.50 92 THR A CA 1
ATOM 695 C C . THR A 1 92 ? -24.256 -1.590 2.670 1.00 74.50 92 THR A C 1
ATOM 697 O O . THR A 1 92 ? -25.146 -2.355 3.038 1.00 74.50 92 THR A O 1
ATOM 700 N N . SER A 1 93 ? -23.163 -1.374 3.411 1.00 56.94 93 SER A N 1
ATOM 701 C CA . SER A 1 93 ? -23.113 -1.842 4.791 1.00 56.94 93 SER A CA 1
ATOM 702 C C . SER A 1 93 ? -24.084 -0.994 5.598 1.00 56.94 93 SER A C 1
ATOM 704 O O . SER A 1 93 ? -23.841 0.191 5.835 1.00 56.94 93 SER A O 1
ATOM 706 N N . SER A 1 94 ? -25.196 -1.600 5.997 1.00 48.28 94 SER A N 1
ATOM 707 C CA . SER A 1 94 ? -26.083 -1.028 6.998 1.00 48.28 94 SER A CA 1
ATOM 708 C C . SER A 1 94 ? -25.271 -0.725 8.255 1.00 48.28 94 SER A C 1
ATOM 710 O O . SER A 1 94 ? -24.430 -1.530 8.659 1.00 48.28 94 SER A O 1
ATOM 712 N N . TYR A 1 95 ? -25.520 0.429 8.878 1.00 47.16 95 TYR A N 1
ATOM 713 C CA . TYR A 1 95 ? -25.063 0.673 10.242 1.00 47.16 95 TYR A CA 1
ATOM 714 C C . TYR A 1 95 ? -25.841 -0.274 11.154 1.00 47.16 95 TYR A C 1
ATOM 716 O O . TYR A 1 95 ? -26.909 0.048 11.670 1.00 47.16 95 TYR A O 1
ATOM 724 N N . GLU A 1 96 ? -25.337 -1.489 11.281 1.00 45.94 96 GLU A N 1
ATOM 725 C CA . GLU A 1 96 ? -25.784 -2.419 12.290 1.00 45.94 96 GLU A CA 1
ATOM 726 C C . GLU A 1 96 ? -25.032 -2.013 13.550 1.00 45.94 96 GLU A C 1
ATOM 728 O O . GLU A 1 96 ? -23.801 -2.083 13.621 1.00 45.94 96 GLU A O 1
ATOM 733 N N . LYS A 1 97 ? -25.769 -1.485 14.532 1.00 42.88 97 LYS A N 1
ATOM 734 C CA . LYS A 1 97 ? -25.251 -1.397 15.891 1.00 42.88 97 LYS A CA 1
ATOM 735 C C . LYS A 1 97 ? -24.930 -2.846 16.233 1.00 42.88 97 LYS A C 1
ATOM 737 O O . LYS A 1 97 ? -25.854 -3.640 16.360 1.00 42.88 97 LYS A O 1
ATOM 742 N N . LEU A 1 98 ? -23.648 -3.198 16.231 1.00 48.88 98 LEU A N 1
ATOM 743 C CA . LEU A 1 98 ? -23.189 -4.533 16.573 1.00 48.88 98 LEU A CA 1
ATOM 744 C C . LEU A 1 98 ? -23.652 -4.794 18.012 1.00 48.88 98 LEU A C 1
ATOM 746 O O . LEU A 1 98 ? -22.949 -4.459 18.962 1.00 48.88 98 LEU A O 1
ATOM 750 N N . GLU A 1 99 ? -24.856 -5.352 18.180 1.00 44.69 99 GLU A N 1
ATOM 751 C CA . GLU A 1 99 ? -25.265 -6.091 19.374 1.00 44.69 99 GLU A CA 1
ATOM 752 C C . GLU A 1 99 ? -24.506 -7.404 19.345 1.00 44.69 99 GLU A C 1
ATOM 754 O O . GLU A 1 99 ? -24.992 -8.498 19.084 1.00 44.69 99 GLU A O 1
ATOM 759 N N . THR A 1 100 ? -23.219 -7.230 19.522 1.00 46.00 100 THR A N 1
ATOM 760 C CA . THR A 1 100 ? -22.270 -8.273 19.700 1.00 46.00 100 THR A CA 1
ATOM 761 C C . THR A 1 100 ? -21.851 -8.052 21.139 1.00 46.00 100 THR A C 1
ATOM 763 O O . THR A 1 100 ? -21.155 -7.092 21.458 1.00 46.00 100 THR A O 1
ATOM 766 N N . ASP A 1 101 ? -22.295 -8.944 22.021 1.00 48.72 101 ASP A N 1
ATOM 767 C CA . ASP A 1 101 ? -21.814 -9.023 23.407 1.00 48.72 101 ASP A CA 1
ATOM 768 C C . ASP A 1 101 ? -20.278 -9.218 23.479 1.00 48.72 101 ASP A C 1
ATOM 770 O O . ASP A 1 101 ? -19.696 -9.260 24.561 1.00 48.72 101 ASP A O 1
ATOM 774 N N . GLN A 1 102 ? -19.595 -9.354 22.332 1.00 47.78 102 GLN A N 1
ATOM 775 C CA . GLN A 1 102 ? -18.176 -9.671 22.204 1.00 47.78 102 GLN A CA 1
ATOM 776 C C . GLN A 1 102 ? -17.521 -8.978 21.005 1.00 47.78 102 GLN A C 1
ATOM 778 O O . GLN A 1 102 ? -17.536 -9.514 19.900 1.00 47.78 102 GLN A O 1
ATOM 783 N N . ALA A 1 103 ? -16.930 -7.793 21.199 1.00 52.72 103 ALA A N 1
ATOM 784 C CA . ALA A 1 103 ? -16.111 -7.147 20.166 1.00 52.72 103 ALA A CA 1
ATOM 785 C C . ALA A 1 103 ? -15.235 -8.187 19.429 1.00 52.72 103 ALA A C 1
ATOM 787 O O . ALA A 1 103 ? -14.699 -9.060 20.111 1.00 52.72 103 ALA A O 1
ATOM 788 N N . PRO A 1 104 ? -15.097 -8.124 18.086 1.00 58.72 104 PRO A N 1
ATOM 789 C CA . PRO A 1 104 ? -14.361 -9.128 17.316 1.00 58.72 104 PRO A CA 1
ATOM 790 C C . PRO A 1 104 ? -13.051 -9.510 18.016 1.00 58.72 104 PRO A C 1
ATOM 792 O O . PRO A 1 104 ? -12.287 -8.628 18.403 1.00 58.72 104 PRO A O 1
ATOM 795 N N . ASP A 1 105 ? -12.816 -10.810 18.213 1.00 61.03 105 ASP A N 1
ATOM 796 C CA . ASP A 1 105 ? -11.845 -11.308 19.204 1.00 61.03 105 ASP A CA 1
ATOM 797 C C . ASP A 1 105 ? -10.421 -10.762 19.025 1.00 61.03 105 ASP A C 1
ATOM 799 O O . ASP A 1 105 ? -9.655 -10.660 19.988 1.00 61.03 105 ASP A O 1
ATOM 803 N N . ALA A 1 106 ? -10.043 -10.401 17.794 1.00 66.19 106 ALA A N 1
ATOM 804 C CA . ALA A 1 106 ? -8.720 -9.878 17.510 1.00 66.19 106 ALA A CA 1
ATOM 805 C C . ALA A 1 106 ? -8.671 -8.922 16.304 1.00 66.19 106 ALA A C 1
ATOM 807 O O . ALA A 1 106 ? -9.411 -9.090 15.329 1.00 66.19 106 ALA A O 1
ATOM 808 N N . PRO A 1 107 ? -7.737 -7.951 16.327 1.00 71.06 107 PRO A N 1
ATOM 809 C CA . PRO A 1 107 ? -7.371 -7.174 15.151 1.00 71.06 107 PRO A CA 1
ATOM 810 C C . PRO A 1 107 ? -6.769 -8.064 14.054 1.00 71.06 107 PRO A C 1
ATOM 812 O O . PRO A 1 107 ? -6.203 -9.129 14.311 1.00 71.06 107 PRO A O 1
ATOM 815 N N . MET A 1 108 ? -6.849 -7.586 12.814 1.00 74.44 108 MET A N 1
ATOM 816 C CA . MET A 1 108 ? -6.334 -8.299 11.649 1.00 74.44 108 MET A CA 1
ATOM 817 C C . MET A 1 108 ? -4.799 -8.485 11.741 1.00 74.44 108 MET A C 1
ATOM 819 O O . MET A 1 108 ? -4.081 -7.513 11.997 1.00 74.44 108 MET A O 1
ATOM 823 N N . PRO A 1 109 ? -4.259 -9.703 11.542 1.00 78.06 109 PRO A N 1
ATOM 824 C CA . PRO A 1 109 ? -2.831 -9.969 11.701 1.00 78.06 109 PRO A CA 1
ATOM 825 C C . PRO A 1 109 ? -1.984 -9.361 10.571 1.00 78.06 109 PRO A C 1
ATOM 827 O O . PRO A 1 109 ? -2.438 -9.199 9.438 1.00 78.06 109 PRO A O 1
ATOM 830 N N . PHE A 1 110 ? -0.707 -9.079 10.860 1.00 83.75 110 PHE A N 1
ATOM 831 C CA . PHE A 1 110 ? 0.208 -8.383 9.939 1.00 83.75 110 PHE A CA 1
ATOM 832 C C . PHE A 1 110 ? 0.323 -9.043 8.552 1.00 83.75 110 PHE A C 1
ATOM 834 O O . PHE A 1 110 ? 0.335 -8.358 7.532 1.00 83.75 110 PHE A O 1
ATOM 841 N N . TRP A 1 111 ? 0.358 -10.375 8.480 1.00 76.25 111 TRP A N 1
ATOM 842 C CA . TRP A 1 111 ? 0.509 -11.093 7.212 1.00 76.25 111 TRP A CA 1
ATOM 843 C C . TRP A 1 111 ? -0.668 -10.851 6.255 1.00 76.25 111 TRP A C 1
ATOM 845 O O . TRP A 1 111 ? -0.459 -10.777 5.046 1.00 76.25 111 TRP A O 1
ATOM 855 N N . GLN A 1 112 ? -1.884 -10.644 6.778 1.00 75.12 112 GLN A N 1
ATOM 856 C CA . GLN A 1 112 ? -3.053 -10.297 5.962 1.00 75.12 112 GLN A CA 1
ATOM 857 C C . GLN A 1 112 ? -2.909 -8.901 5.354 1.00 75.12 112 GLN A C 1
ATOM 859 O O . GLN A 1 112 ? -3.247 -8.709 4.189 1.00 75.12 112 GLN A O 1
ATOM 864 N N . GLY A 1 113 ? -2.323 -7.952 6.094 1.00 79.25 113 GLY A N 1
ATOM 865 C CA . GLY A 1 113 ? -1.969 -6.631 5.569 1.00 79.25 113 GLY A CA 1
ATOM 866 C C . GLY A 1 113 ? -0.966 -6.702 4.417 1.00 79.25 113 GLY A C 1
ATOM 867 O O . GLY A 1 113 ? -1.145 -6.037 3.398 1.00 79.25 113 GLY A O 1
ATOM 868 N N . GLY A 1 114 ? 0.052 -7.559 4.545 1.00 80.19 114 GLY A N 1
ATOM 869 C CA . GLY A 1 114 ? 1.041 -7.792 3.489 1.00 80.19 114 GLY A CA 1
ATOM 870 C C . GLY A 1 114 ? 0.446 -8.446 2.240 1.00 80.19 114 GLY A C 1
ATOM 871 O O . GLY A 1 114 ? 0.681 -7.976 1.129 1.00 80.19 114 GLY A O 1
ATOM 872 N N . LEU A 1 115 ? -0.382 -9.482 2.401 1.00 78.25 115 LEU A N 1
ATOM 873 C CA . LEU A 1 115 ? -1.069 -10.128 1.276 1.00 78.25 115 LEU A CA 1
ATOM 874 C C . LEU A 1 115 ? -2.045 -9.181 0.572 1.00 78.25 115 LEU A C 1
ATOM 876 O O . LEU A 1 115 ? -2.074 -9.131 -0.656 1.00 78.25 115 LEU A O 1
ATOM 880 N N . LEU A 1 116 ? -2.812 -8.393 1.330 1.00 79.00 116 LEU A N 1
ATOM 881 C CA . LEU A 1 116 ? -3.725 -7.411 0.752 1.00 79.00 116 LEU A CA 1
ATOM 882 C C . LEU A 1 116 ? -2.961 -6.351 -0.044 1.00 79.00 116 LEU A C 1
ATOM 884 O O . LEU A 1 116 ? -3.382 -5.985 -1.138 1.00 79.00 116 LEU A O 1
ATOM 888 N N . GLN A 1 117 ? -1.817 -5.895 0.470 1.00 83.38 117 GLN A N 1
ATOM 889 C CA . GLN A 1 117 ? -0.923 -4.986 -0.241 1.00 83.38 117 GLN A CA 1
ATOM 890 C C . GLN A 1 117 ? -0.437 -5.588 -1.570 1.00 83.38 117 GLN A C 1
ATOM 892 O O . GLN A 1 117 ? -0.459 -4.882 -2.573 1.00 83.38 117 GLN A O 1
ATOM 897 N N . LEU A 1 118 ? -0.088 -6.879 -1.610 1.00 79.06 118 LEU A N 1
ATOM 898 C CA . LEU A 1 118 ? 0.336 -7.566 -2.839 1.00 79.06 118 LEU A CA 1
ATOM 899 C C . LEU A 1 118 ? -0.788 -7.725 -3.873 1.00 79.06 118 LEU A C 1
ATOM 901 O O . LEU A 1 118 ? -0.533 -7.649 -5.072 1.00 79.06 118 LEU A O 1
ATOM 905 N N . ILE A 1 119 ? -2.028 -7.937 -3.430 1.00 75.81 119 ILE A N 1
ATOM 906 C CA . ILE A 1 119 ? -3.198 -8.067 -4.317 1.00 75.81 119 ILE A CA 1
ATOM 907 C C . ILE A 1 119 ? -3.702 -6.685 -4.774 1.00 75.81 119 ILE A C 1
ATOM 909 O O . ILE A 1 119 ? -4.403 -6.568 -5.779 1.00 75.81 119 ILE A O 1
ATOM 913 N N . ASN A 1 120 ? -3.338 -5.616 -4.062 1.00 77.81 120 ASN A N 1
ATOM 914 C CA . ASN A 1 120 ? -3.842 -4.275 -4.313 1.00 77.81 120 ASN A CA 1
ATOM 915 C C . ASN A 1 120 ? -3.325 -3.715 -5.664 1.00 77.81 120 ASN A C 1
ATOM 917 O O . ASN A 1 120 ? -2.149 -3.362 -5.783 1.00 77.81 120 ASN A O 1
ATOM 921 N N . PRO A 1 121 ? -4.192 -3.526 -6.676 1.00 68.94 121 PRO A N 1
ATOM 922 C CA . PRO A 1 121 ? -3.798 -3.008 -7.993 1.00 68.94 121 PRO A CA 1
ATOM 923 C C . PRO A 1 121 ? -3.232 -1.584 -7.914 1.00 68.94 121 PRO A C 1
ATOM 925 O O . PRO A 1 121 ? -2.326 -1.219 -8.661 1.00 68.94 121 PRO A O 1
ATOM 928 N N . LYS A 1 122 ? -3.737 -0.770 -6.977 1.00 79.38 122 LYS A N 1
ATOM 929 C CA . LYS A 1 122 ? -3.261 0.594 -6.751 1.00 79.38 122 LYS A CA 1
ATOM 930 C C . LYS A 1 122 ? -1.819 0.572 -6.254 1.00 79.38 122 LYS A C 1
ATOM 932 O O . LYS A 1 122 ? -1.018 1.391 -6.690 1.00 79.38 122 LYS A O 1
ATOM 937 N N . ALA A 1 123 ? -1.486 -0.374 -5.378 1.00 84.25 123 ALA A N 1
ATOM 938 C CA . ALA A 1 123 ? -0.129 -0.535 -4.879 1.00 84.25 123 ALA A CA 1
ATOM 939 C C . ALA A 1 123 ? 0.856 -0.887 -6.001 1.00 84.25 123 ALA A C 1
ATOM 941 O O . ALA A 1 123 ? 1.929 -0.294 -6.063 1.00 84.25 123 ALA A O 1
ATOM 942 N N . TRP A 1 124 ? 0.468 -1.769 -6.926 1.00 82.25 124 TRP A N 1
ATOM 943 C CA . TRP A 1 124 ? 1.270 -2.074 -8.114 1.00 82.25 124 TRP A CA 1
ATOM 944 C C . TRP A 1 124 ? 1.505 -0.845 -8.993 1.00 82.25 124 TRP A C 1
ATOM 946 O O . TRP A 1 124 ? 2.644 -0.574 -9.362 1.00 82.25 124 TRP A O 1
ATOM 956 N N . LEU A 1 125 ? 0.456 -0.071 -9.290 1.00 79.81 125 LEU A N 1
ATOM 957 C CA . LEU A 1 125 ? 0.582 1.159 -10.082 1.00 79.81 125 LEU A CA 1
ATOM 958 C C . LEU A 1 125 ? 1.506 2.182 -9.406 1.00 79.81 125 LEU A C 1
ATOM 960 O O . LEU A 1 125 ? 2.329 2.805 -10.073 1.00 79.81 125 LEU A O 1
ATOM 964 N N . MET A 1 126 ? 1.406 2.322 -8.081 1.00 84.25 126 MET A N 1
ATOM 965 C CA . MET A 1 126 ? 2.286 3.190 -7.297 1.00 84.25 126 MET A CA 1
ATOM 966 C C . MET A 1 126 ? 3.738 2.711 -7.323 1.00 84.25 126 MET A C 1
ATOM 968 O O . MET A 1 126 ? 4.627 3.525 -7.538 1.00 84.25 126 MET A O 1
ATOM 972 N N . ALA A 1 127 ? 3.983 1.413 -7.129 1.00 85.00 127 ALA A N 1
ATOM 973 C CA . ALA A 1 127 ? 5.328 0.845 -7.138 1.00 85.00 127 ALA A CA 1
ATOM 974 C C . ALA A 1 127 ? 5.990 0.971 -8.520 1.00 85.00 127 ALA A C 1
ATOM 976 O O . ALA A 1 127 ? 7.138 1.396 -8.615 1.00 85.00 127 ALA A O 1
ATOM 977 N N . LEU A 1 128 ? 5.247 0.677 -9.593 1.00 79.88 128 LEU A N 1
ATOM 978 C CA . LEU A 1 128 ? 5.703 0.856 -10.974 1.00 79.88 128 LEU A CA 1
ATOM 979 C C . LEU A 1 128 ? 6.017 2.320 -11.283 1.00 79.88 128 LEU A C 1
ATOM 981 O O . LEU A 1 128 ? 7.084 2.605 -11.817 1.00 79.88 128 LEU A O 1
ATOM 985 N N . GLY A 1 129 ? 5.124 3.243 -10.914 1.00 80.12 129 GLY A N 1
ATOM 986 C CA . GLY A 1 129 ? 5.345 4.678 -11.097 1.00 80.12 129 GLY A CA 1
ATOM 987 C C . GLY A 1 129 ? 6.547 5.186 -10.302 1.00 80.12 129 GLY A C 1
ATOM 988 O O . GLY A 1 129 ? 7.387 5.888 -10.852 1.00 80.12 129 GLY A O 1
ATOM 989 N N . ALA A 1 130 ? 6.681 4.774 -9.039 1.00 83.69 130 ALA A N 1
ATOM 990 C CA . ALA A 1 130 ? 7.801 5.161 -8.188 1.00 83.69 130 ALA A CA 1
ATOM 991 C C . ALA A 1 130 ? 9.144 4.715 -8.778 1.00 83.69 130 ALA A C 1
ATOM 993 O O . ALA A 1 130 ? 10.061 5.521 -8.913 1.00 83.69 130 ALA A O 1
ATOM 994 N N . VAL A 1 131 ? 9.255 3.442 -9.166 1.00 80.25 131 VAL A N 1
ATOM 995 C CA . VAL A 1 131 ? 10.493 2.912 -9.749 1.00 80.25 131 VAL A CA 1
ATOM 996 C C . VAL A 1 131 ? 10.753 3.541 -11.119 1.00 80.25 131 VAL A C 1
ATOM 998 O O . VAL A 1 131 ? 11.866 3.979 -11.369 1.00 80.25 131 VAL A O 1
ATOM 1001 N N . ALA A 1 132 ? 9.752 3.682 -11.988 1.00 76.94 132 ALA A N 1
ATOM 1002 C CA . ALA A 1 132 ? 9.951 4.295 -13.303 1.00 76.94 132 ALA A CA 1
ATOM 1003 C C . ALA A 1 132 ? 10.361 5.778 -13.230 1.00 76.94 132 ALA A C 1
ATOM 1005 O O . ALA A 1 132 ? 11.140 6.236 -14.059 1.00 76.94 132 ALA A O 1
ATOM 1006 N N . SER A 1 133 ? 9.830 6.536 -12.264 1.00 77.25 133 SER A N 1
ATOM 1007 C CA . SER A 1 133 ? 10.075 7.979 -12.147 1.00 77.25 133 SER A CA 1
ATOM 1008 C C . SER A 1 133 ? 11.296 8.343 -11.304 1.00 77.25 133 SER A C 1
ATOM 1010 O O . SER A 1 133 ? 11.849 9.423 -11.500 1.00 77.25 133 SER A O 1
ATOM 1012 N N . PHE A 1 134 ? 11.709 7.485 -10.367 1.00 79.50 134 PHE A N 1
ATOM 1013 C CA . PHE A 1 134 ? 12.762 7.811 -9.397 1.00 79.50 134 PHE A CA 1
ATOM 1014 C C . PHE A 1 134 ? 13.913 6.795 -9.346 1.00 79.50 134 PHE A C 1
ATOM 1016 O O . PHE A 1 134 ? 14.874 7.018 -8.611 1.00 79.50 134 PHE A O 1
ATOM 1023 N N . SER A 1 135 ? 13.866 5.708 -10.126 1.00 72.62 135 SER A N 1
ATOM 1024 C CA . SER A 1 135 ? 15.027 4.832 -10.340 1.00 72.62 135 SER A CA 1
ATOM 1025 C C . SER A 1 135 ? 15.959 5.411 -11.401 1.00 72.62 135 SER A C 1
ATOM 1027 O O . SER A 1 135 ? 15.519 6.000 -12.387 1.00 72.62 135 SER A O 1
ATOM 1029 N N . LEU A 1 136 ? 17.263 5.190 -11.232 1.00 64.25 136 LEU A N 1
ATOM 1030 C CA . LEU A 1 136 ? 18.255 5.485 -12.264 1.00 64.25 136 LEU A CA 1
ATOM 1031 C C . LEU A 1 136 ? 18.075 4.494 -13.425 1.00 64.25 136 LEU A C 1
ATOM 1033 O O . LEU A 1 136 ? 17.925 3.293 -13.195 1.00 64.25 136 LEU A O 1
ATOM 1037 N N . ALA A 1 137 ? 18.066 4.991 -14.663 1.00 52.19 137 ALA A N 1
ATOM 1038 C CA . ALA A 1 137 ? 17.939 4.176 -15.871 1.00 52.19 137 ALA A CA 1
ATOM 1039 C C . ALA A 1 137 ? 19.302 4.000 -16.573 1.00 52.19 137 ALA A C 1
ATOM 1041 O O . ALA A 1 137 ? 20.044 4.967 -16.737 1.00 52.19 137 ALA A O 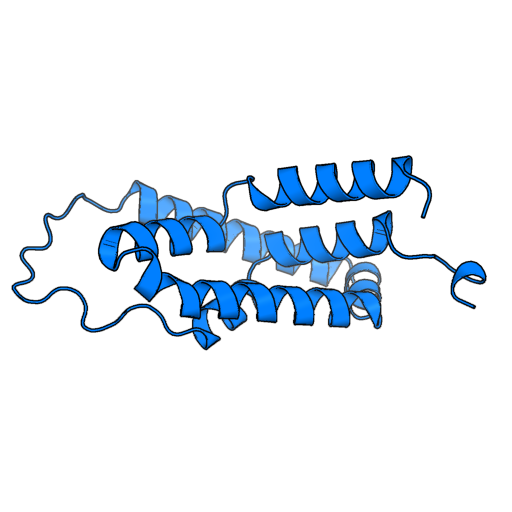1
ATOM 1042 N N . GLY A 1 138 ? 19.608 2.785 -17.047 1.00 60.31 138 GLY A N 1
ATOM 1043 C CA . GLY A 1 138 ? 20.744 2.519 -17.947 1.00 60.31 138 GLY A CA 1
ATOM 1044 C C . GLY A 1 138 ? 22.134 2.621 -17.299 1.00 60.31 138 GLY A C 1
ATOM 1045 O O . GLY A 1 138 ? 22.313 2.245 -16.145 1.00 60.31 138 GLY A O 1
ATOM 1046 N N . ASP A 1 139 ? 23.128 3.130 -18.042 1.00 45.94 139 ASP A N 1
ATOM 1047 C CA . ASP A 1 139 ? 24.538 3.281 -17.612 1.00 45.94 139 ASP A CA 1
ATOM 1048 C C . ASP A 1 139 ? 24.736 4.131 -16.338 1.00 45.94 139 ASP A C 1
ATOM 1050 O O . ASP A 1 139 ? 25.822 4.131 -15.761 1.00 45.94 139 ASP A O 1
ATOM 1054 N N . ALA A 1 140 ? 23.694 4.829 -15.877 1.00 52.75 140 ALA A N 1
ATOM 1055 C CA . ALA A 1 140 ? 23.671 5.573 -14.619 1.00 52.75 140 ALA A CA 1
ATOM 1056 C C . ALA A 1 140 ? 23.475 4.683 -13.371 1.00 52.75 140 ALA A C 1
ATOM 1058 O O . ALA A 1 140 ? 23.485 5.199 -12.259 1.00 52.75 140 ALA A O 1
ATOM 1059 N N . TYR A 1 141 ? 23.281 3.368 -13.544 1.00 46.41 141 TYR A N 1
ATOM 1060 C CA . TYR A 1 141 ? 23.188 2.382 -12.455 1.00 46.41 141 TYR A CA 1
ATOM 1061 C C . TYR A 1 141 ? 24.562 1.810 -12.030 1.00 46.41 141 TYR A C 1
ATOM 1063 O O . TYR A 1 141 ? 24.610 0.857 -11.255 1.00 46.41 141 TYR A O 1
ATOM 1071 N N . ARG A 1 142 ? 25.676 2.339 -12.564 1.00 37.22 142 ARG A N 1
ATOM 1072 C CA . ARG A 1 142 ? 27.042 1.965 -12.154 1.00 37.22 142 ARG A CA 1
ATOM 1073 C C . ARG A 1 142 ? 27.458 2.618 -10.842 1.00 37.22 142 ARG A C 1
ATOM 1075 O O . ARG A 1 142 ? 27.226 3.837 -10.695 1.00 37.22 142 ARG A O 1
#